Protein AF-A0CPC7-F1 (afdb_monomer_lite)

Secondary structure (DSSP, 8-state):
-----------------------------------SHHHHHHHHHHHHHHHHHHHHHHHHHHHHHHHHHHHHHHHHHHHHHHHHHHHHHHHHHHHHHHHT-S------PPPTTTS---EE--STTT--EESSHHHHHHHHHHH-HHHHS-TTGGGTTSSTTS----------------

InterPro domains:
  IPR013087 Zinc finger C2H2-type [PS00028] (121-144)
  IPR013087 Zinc finger C2H2-type [PS50157] (119-144)
  IPR013087 Zinc finger C2H2-type [SM00355] (119-144)

Foldseek 3Di:
DDDDDDDDDDDDDDDDDDDPDDDDDDDDDDDDDDDDVVVVVVVVVVVVVVVVVVVVVVVVVVVVVVVVVVVVVVVVVVVVVVVVVVVVVVVVVVVVCVVVVPDPPPPPDDPPVPQDFPAFAPDPPPRDTDSDPVVSVVCCVVPVVVQVVPPVNVPVVVPPPPPDDDDDDDDDDDDDDD

Radius of gyration: 48.57 Å; chains: 1; bounding box: 106×58×137 Å

Sequence (178 aa):
MSNAKSDGENQKFIMGDEPLRFQNYVAGQDEQQVPQQDQNLEYYNEYLRSIHSQCRLNKLSTLQNLYQLKELLNEKNELVTKLNKLERRNQELNSNVEETGEERKKRLRRPAQEIERHFTCPVDNCQKKYGAEGSLNQHIKLKHPELVKDRAFYKSNEQSQQQGEPESLSDLKQEQIQ

pLDDT: mean 73.08, std 23.13, range [32.91, 98.56]

Organism: Paramecium tetraurelia (NCBI:txid5888)

Structure (mmCIF, N/CA/C/O backbone):
data_AF-A0CPC7-F1
#
_entry.id   AF-A0CPC7-F1
#
loop_
_atom_site.group_PDB
_atom_site.id
_atom_site.type_symbol
_atom_site.label_atom_id
_atom_site.label_alt_id
_atom_site.label_comp_id
_atom_site.label_asym_id
_atom_site.label_entity_id
_atom_site.label_seq_id
_atom_site.pdbx_PDB_ins_code
_atom_site.Cartn_x
_atom_site.Cartn_y
_atom_site.Cartn_z
_atom_site.occupancy
_atom_site.B_iso_or_equiv
_atom_site.auth_seq_id
_atom_site.auth_comp_id
_atom_site.auth_asym_id
_atom_site.auth_atom_id
_atom_site.pdbx_PDB_model_num
ATOM 1 N N . MET A 1 1 ? 57.559 7.610 2.802 1.00 44.00 1 MET A N 1
ATOM 2 C CA . MET A 1 1 ? 57.421 6.274 2.190 1.00 44.00 1 MET A CA 1
ATOM 3 C C . MET A 1 1 ? 56.741 6.467 0.853 1.00 44.00 1 MET A C 1
ATOM 5 O O . MET A 1 1 ? 55.607 6.915 0.792 1.00 44.00 1 MET A O 1
ATOM 9 N N . SER A 1 2 ? 57.544 6.296 -0.182 1.00 46.31 2 SER A N 1
ATOM 10 C CA . SER A 1 2 ? 57.265 6.410 -1.608 1.00 46.31 2 SER A CA 1
ATO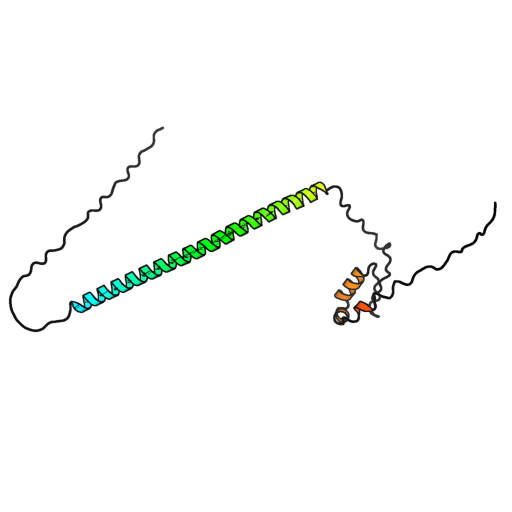M 11 C C . SER A 1 2 ? 56.470 5.201 -2.098 1.00 46.31 2 SER A C 1
ATOM 13 O O . SER A 1 2 ? 56.742 4.099 -1.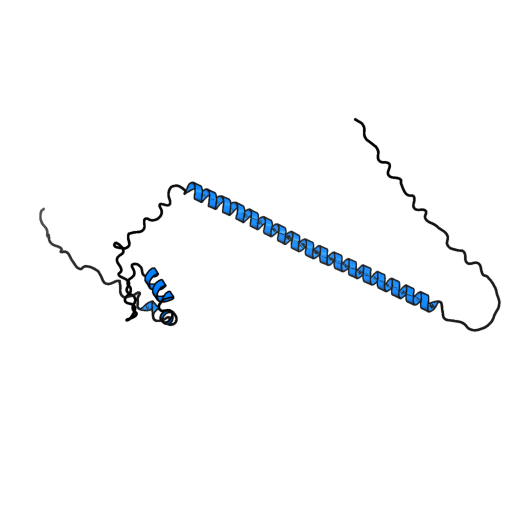643 1.00 46.31 2 SER A O 1
ATOM 15 N N . ASN A 1 3 ? 55.529 5.415 -3.019 1.00 40.91 3 ASN A N 1
ATOM 16 C CA . ASN A 1 3 ? 55.052 4.457 -4.028 1.00 40.91 3 ASN A CA 1
ATOM 17 C C . ASN A 1 3 ? 54.004 5.171 -4.891 1.00 40.91 3 ASN A C 1
ATOM 19 O O . ASN A 1 3 ? 53.229 5.963 -4.370 1.00 40.91 3 ASN A O 1
ATOM 23 N N . ALA A 1 4 ? 53.825 4.913 -6.174 1.00 45.41 4 ALA A N 1
ATOM 24 C CA . ALA A 1 4 ? 54.663 4.447 -7.271 1.00 45.41 4 ALA A CA 1
ATOM 25 C C . ALA A 1 4 ? 53.770 4.733 -8.491 1.00 45.41 4 ALA A C 1
ATOM 27 O O . ALA A 1 4 ? 52.569 4.466 -8.454 1.00 45.41 4 ALA A O 1
ATOM 28 N N . LYS A 1 5 ? 54.330 5.364 -9.521 1.00 47.09 5 LYS A N 1
ATOM 29 C CA . LYS A 1 5 ? 53.646 5.659 -10.783 1.00 47.09 5 LYS A CA 1
ATOM 30 C C . LYS A 1 5 ? 53.333 4.333 -11.483 1.00 47.09 5 LYS A C 1
ATOM 32 O O . LYS A 1 5 ? 54.220 3.490 -11.568 1.00 47.09 5 LYS A O 1
ATOM 37 N N . SER A 1 6 ? 52.111 4.153 -11.977 1.00 50.53 6 SER A N 1
ATOM 38 C CA . SER A 1 6 ? 51.794 3.088 -12.930 1.00 50.53 6 SER A CA 1
ATOM 39 C C . SER A 1 6 ? 51.641 3.704 -14.313 1.00 50.53 6 SER A C 1
ATOM 41 O O . SER A 1 6 ? 50.650 4.378 -14.601 1.00 50.53 6 SER A O 1
ATOM 43 N N . ASP A 1 7 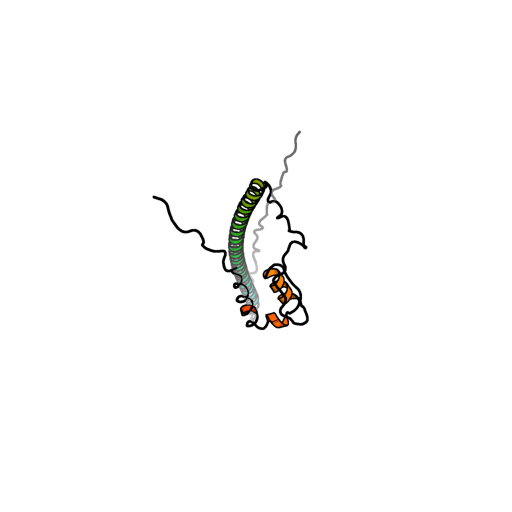? 52.665 3.479 -15.126 1.00 46.06 7 ASP A N 1
ATOM 44 C CA . ASP A 1 7 ? 52.692 3.722 -16.558 1.00 46.06 7 ASP A CA 1
ATOM 45 C C . ASP A 1 7 ? 51.707 2.762 -17.244 1.00 46.06 7 ASP A C 1
ATOM 47 O O . ASP A 1 7 ? 51.853 1.542 -17.178 1.00 46.06 7 ASP A O 1
ATOM 51 N N . GLY A 1 8 ? 50.661 3.320 -17.851 1.00 43.12 8 GLY A N 1
ATOM 52 C CA . GLY A 1 8 ? 49.731 2.603 -18.718 1.00 43.12 8 GLY A CA 1
ATOM 53 C C . GLY A 1 8 ? 50.064 2.923 -20.167 1.00 43.12 8 GLY A C 1
ATOM 54 O O . GLY A 1 8 ? 49.756 4.011 -20.651 1.00 43.12 8 GLY A O 1
ATOM 55 N N . GLU A 1 9 ? 50.744 1.990 -20.823 1.00 46.41 9 GLU A N 1
ATOM 56 C CA . GLU A 1 9 ? 51.187 2.072 -22.210 1.00 46.41 9 GLU A CA 1
ATOM 57 C C . GLU A 1 9 ? 50.016 2.314 -23.174 1.00 46.41 9 GLU A C 1
ATOM 59 O O . GLU A 1 9 ? 49.004 1.614 -23.186 1.00 46.41 9 GLU A O 1
ATOM 64 N N . ASN A 1 10 ? 50.176 3.344 -24.000 1.00 40.91 10 ASN A N 1
ATOM 65 C CA . ASN A 1 10 ? 49.211 3.779 -24.995 1.00 40.91 10 ASN A CA 1
ATOM 66 C C . ASN A 1 10 ? 49.388 2.926 -26.262 1.00 40.91 10 ASN A C 1
ATOM 68 O O . ASN A 1 10 ? 50.298 3.158 -27.064 1.00 40.91 10 ASN A O 1
ATOM 72 N N . GLN A 1 11 ? 48.557 1.896 -26.414 1.00 46.53 11 GLN A N 1
ATOM 73 C CA . GLN A 1 11 ? 48.599 0.987 -27.555 1.00 46.53 11 GLN A CA 1
ATOM 74 C C . GLN A 1 11 ? 48.048 1.700 -28.803 1.00 46.53 11 GLN A C 1
ATOM 76 O O . GLN A 1 11 ? 46.841 1.845 -28.990 1.00 46.53 11 GLN A O 1
ATOM 81 N N . LYS A 1 12 ? 48.957 2.187 -29.658 1.00 44.25 12 LYS A N 1
ATOM 82 C CA . LYS A 1 12 ? 48.642 2.755 -30.976 1.00 44.25 12 LYS A CA 1
ATOM 83 C C . LYS A 1 12 ? 47.961 1.696 -31.850 1.00 44.25 12 LYS A C 1
ATOM 85 O O . LYS A 1 12 ? 48.611 0.757 -32.302 1.00 44.25 12 LYS A O 1
ATOM 90 N N . PHE A 1 13 ? 46.675 1.884 -32.136 1.00 38.62 13 PHE A N 1
ATOM 91 C CA . PHE A 1 13 ? 45.997 1.208 -33.240 1.00 38.62 13 PHE A CA 1
ATOM 92 C C . PHE A 1 13 ? 46.609 1.688 -34.564 1.00 38.62 13 PHE A C 1
ATOM 94 O O . PHE A 1 13 ? 46.488 2.858 -34.927 1.00 38.62 13 PHE A O 1
ATOM 101 N N . ILE A 1 14 ? 47.298 0.791 -35.268 1.00 46.47 14 ILE A N 1
ATOM 102 C CA . ILE A 1 14 ? 47.748 1.009 -36.644 1.00 46.47 14 ILE A CA 1
ATOM 103 C C . ILE A 1 14 ? 46.523 0.809 -37.542 1.00 46.47 14 ILE A C 1
ATOM 105 O O . ILE A 1 14 ? 46.046 -0.314 -37.697 1.00 46.47 14 ILE A O 1
ATOM 109 N N . MET A 1 15 ? 45.990 1.899 -38.099 1.00 44.03 15 MET A N 1
ATOM 110 C CA . MET A 1 15 ? 45.035 1.822 -39.205 1.00 44.03 15 MET A CA 1
ATOM 111 C C . MET A 1 15 ? 45.804 1.399 -40.458 1.00 44.03 15 MET A C 1
ATOM 113 O O . MET A 1 15 ? 46.634 2.149 -40.965 1.00 44.03 15 MET A O 1
ATOM 117 N N . GLY A 1 16 ? 45.578 0.164 -40.904 1.00 41.03 16 GLY A N 1
ATOM 118 C CA . GLY A 1 16 ? 46.050 -0.316 -42.196 1.00 41.03 16 GLY A CA 1
ATOM 119 C C . GLY A 1 16 ? 45.161 0.237 -43.304 1.00 41.03 16 GLY A C 1
ATOM 120 O O . GLY A 1 16 ? 44.118 -0.340 -43.597 1.00 41.03 16 GLY A O 1
ATOM 121 N N . ASP A 1 17 ? 45.582 1.349 -43.898 1.00 51.69 17 ASP A N 1
ATOM 122 C CA . ASP A 1 17 ? 45.107 1.804 -45.201 1.00 51.69 17 ASP A CA 1
ATOM 123 C C . ASP A 1 17 ? 45.860 1.031 -46.292 1.00 51.69 17 ASP A C 1
ATOM 125 O O . ASP A 1 17 ? 46.992 1.372 -46.624 1.00 51.69 17 ASP A O 1
ATOM 129 N N . GLU A 1 18 ? 45.245 0.001 -46.876 1.00 44.62 18 GLU A N 1
ATOM 130 C CA . GLU A 1 18 ? 45.646 -0.473 -48.207 1.00 44.62 18 GLU A CA 1
ATOM 131 C C . GLU A 1 18 ? 44.451 -1.093 -48.955 1.00 44.62 18 GLU A C 1
ATOM 133 O O . GLU A 1 18 ? 44.105 -2.258 -48.744 1.00 44.62 18 GLU A O 1
ATOM 138 N N . PRO A 1 19 ? 43.784 -0.349 -49.857 1.00 45.34 19 PRO A N 1
ATOM 139 C CA . PRO A 1 19 ? 42.928 -0.968 -50.850 1.00 45.34 19 PRO A CA 1
ATOM 140 C C . PRO A 1 19 ? 43.818 -1.559 -51.950 1.00 45.34 19 PRO A C 1
ATOM 142 O O . PRO A 1 19 ? 44.443 -0.835 -52.727 1.00 45.34 19 PRO A O 1
ATOM 145 N N . LEU A 1 20 ? 43.866 -2.893 -52.008 1.00 44.56 20 LEU A N 1
ATOM 146 C CA . LEU A 1 20 ? 44.504 -3.663 -53.075 1.00 44.56 20 LEU A CA 1
ATOM 147 C C . LEU A 1 20 ? 44.032 -3.163 -54.448 1.00 44.56 20 LEU A C 1
ATOM 149 O O . LEU A 1 20 ? 42.891 -3.364 -54.866 1.00 44.56 20 LEU A O 1
ATOM 153 N N . ARG A 1 21 ? 44.948 -2.509 -55.162 1.00 43.06 21 ARG A N 1
ATOM 154 C CA . ARG A 1 21 ? 44.782 -2.071 -56.545 1.00 43.06 21 ARG A CA 1
ATOM 155 C C . ARG A 1 21 ? 44.751 -3.306 -57.446 1.00 43.06 21 ARG A C 1
ATOM 157 O O . ARG A 1 21 ? 45.791 -3.873 -57.764 1.00 43.06 21 ARG A O 1
ATOM 164 N N . PHE A 1 22 ? 43.554 -3.713 -57.859 1.00 39.97 22 PHE A N 1
ATOM 165 C CA . PHE A 1 22 ? 43.346 -4.801 -58.811 1.00 39.97 22 PHE A CA 1
ATOM 166 C C . PHE A 1 22 ? 43.875 -4.375 -60.193 1.00 39.97 22 PHE A C 1
ATOM 168 O O . PHE A 1 22 ? 43.213 -3.657 -60.941 1.00 39.97 22 PHE A O 1
ATOM 175 N N . GLN A 1 23 ? 45.108 -4.762 -60.520 1.00 44.50 23 GLN A N 1
ATOM 176 C CA . GLN A 1 23 ? 45.584 -4.771 -61.899 1.00 44.50 23 GLN A CA 1
ATOM 177 C C . GLN A 1 23 ? 45.089 -6.057 -62.546 1.00 44.50 23 GLN A C 1
ATOM 179 O O . GLN A 1 23 ? 45.503 -7.124 -62.118 1.00 44.50 23 GLN A O 1
ATOM 184 N N . ASN A 1 24 ? 44.228 -5.947 -63.559 1.00 40.78 24 ASN A N 1
ATOM 185 C CA . ASN A 1 24 ? 44.199 -6.857 -64.705 1.00 40.78 24 ASN A CA 1
ATOM 186 C C . ASN A 1 24 ? 43.403 -6.198 -65.838 1.00 40.78 24 ASN A C 1
ATOM 188 O O . ASN A 1 24 ? 42.178 -6.124 -65.803 1.00 40.78 24 ASN A O 1
ATOM 192 N N . TYR A 1 25 ? 44.134 -5.690 -66.830 1.00 42.97 25 TYR A N 1
ATOM 193 C CA . TYR A 1 25 ? 43.616 -5.278 -68.129 1.00 42.97 25 TYR A CA 1
ATOM 194 C C . TYR A 1 25 ? 44.095 -6.334 -69.126 1.00 42.97 25 TYR A C 1
ATOM 196 O O . TYR A 1 25 ? 45.281 -6.377 -69.446 1.00 42.97 25 TYR A O 1
ATOM 204 N N . VAL A 1 26 ? 43.198 -7.206 -69.581 1.00 44.56 26 VAL A N 1
ATOM 205 C CA . VAL A 1 26 ? 43.443 -8.070 -70.740 1.00 44.56 26 VAL A CA 1
ATOM 206 C C . VAL A 1 26 ? 42.212 -7.983 -71.629 1.00 44.56 26 VAL A C 1
ATOM 208 O O . VAL A 1 26 ? 41.110 -8.349 -71.230 1.00 44.56 26 VAL A O 1
ATOM 211 N N . ALA A 1 27 ? 42.416 -7.413 -72.812 1.00 43.41 27 ALA A N 1
ATOM 212 C CA . ALA A 1 27 ? 41.444 -7.343 -73.888 1.00 43.41 27 ALA A CA 1
ATOM 213 C C . ALA A 1 27 ? 41.389 -8.691 -74.623 1.00 43.41 27 ALA A C 1
ATOM 215 O O . ALA A 1 27 ? 42.434 -9.261 -74.929 1.00 43.41 27 ALA A O 1
ATOM 216 N N . GLY A 1 28 ? 40.189 -9.169 -74.942 1.00 41.31 28 GLY A N 1
ATOM 217 C CA . GLY A 1 28 ? 39.994 -10.344 -75.791 1.00 41.31 28 GLY A CA 1
ATOM 218 C C . GLY A 1 28 ? 38.587 -10.909 -75.648 1.00 41.31 28 GLY A C 1
ATOM 219 O O . GLY A 1 28 ? 38.168 -11.251 -74.551 1.00 41.31 28 GLY A O 1
ATOM 220 N N . GLN A 1 29 ? 37.857 -10.917 -76.756 1.00 45.91 29 GLN A N 1
ATOM 221 C CA . GLN A 1 29 ? 36.457 -11.303 -76.908 1.00 45.91 29 GLN A CA 1
ATOM 222 C C . GLN A 1 29 ? 36.298 -12.828 -76.798 1.00 45.91 29 GLN A C 1
ATOM 224 O O . GLN A 1 29 ? 37.101 -13.543 -77.383 1.00 45.91 2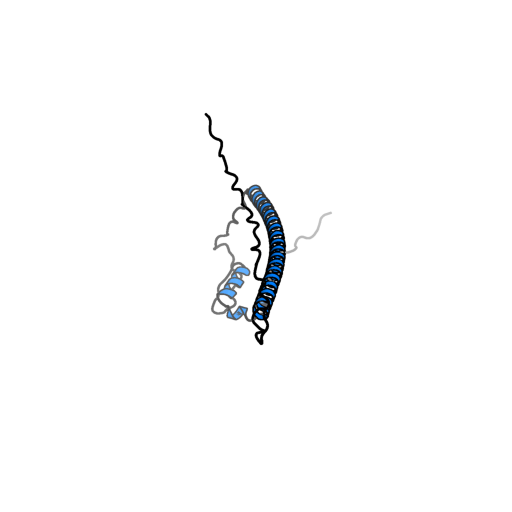9 GLN A O 1
ATOM 229 N N . ASP A 1 30 ? 35.311 -13.308 -76.037 1.00 42.41 30 ASP A N 1
ATOM 230 C CA . ASP A 1 30 ? 34.243 -14.196 -76.529 1.00 42.41 30 ASP A CA 1
ATOM 231 C C . ASP A 1 30 ? 33.346 -14.714 -75.386 1.00 42.41 30 ASP A C 1
ATOM 233 O O . ASP A 1 30 ? 33.796 -15.138 -74.327 1.00 42.41 30 ASP A O 1
ATOM 237 N N . GLU A 1 31 ? 32.048 -14.581 -75.654 1.00 46.16 31 GLU A N 1
ATOM 238 C CA . GLU A 1 31 ? 30.863 -15.291 -75.163 1.00 46.16 31 GLU A CA 1
ATOM 239 C C . GLU A 1 31 ? 30.718 -15.779 -73.702 1.00 46.16 31 GLU A C 1
ATOM 241 O O . GLU A 1 31 ? 31.355 -16.708 -73.223 1.00 46.16 31 GLU A O 1
ATOM 246 N N . GLN A 1 32 ? 29.641 -15.250 -73.100 1.00 51.28 32 GLN A N 1
ATOM 247 C CA . GLN A 1 32 ? 28.716 -15.935 -72.188 1.00 51.28 32 GLN A CA 1
ATOM 248 C C . GLN A 1 32 ? 29.264 -16.369 -70.820 1.00 51.28 32 GLN A C 1
ATOM 250 O O . GLN A 1 32 ? 29.546 -17.540 -70.587 1.00 51.28 32 GLN A O 1
ATOM 255 N N . GLN A 1 33 ? 29.233 -15.439 -69.856 1.00 40.12 33 GLN A N 1
ATOM 256 C CA . GLN A 1 33 ? 28.928 -15.750 -68.451 1.00 40.12 33 GLN A CA 1
ATOM 257 C C . GLN A 1 33 ? 28.543 -14.479 -67.668 1.00 40.12 33 GLN A C 1
ATOM 259 O O . GLN A 1 33 ? 29.373 -13.777 -67.103 1.00 40.12 33 GLN A O 1
ATOM 264 N N . VAL A 1 34 ? 27.243 -14.190 -67.619 1.00 56.34 34 VAL A N 1
ATOM 265 C CA . VAL A 1 34 ? 26.604 -13.453 -66.514 1.00 56.34 34 VAL A CA 1
ATOM 266 C C . VAL A 1 34 ? 25.734 -14.520 -65.848 1.00 56.34 34 VAL A C 1
ATOM 268 O O . VAL A 1 34 ? 24.860 -15.013 -66.567 1.00 56.34 34 VAL A O 1
ATOM 271 N N . PRO A 1 35 ? 25.984 -15.009 -64.603 1.00 48.38 35 PRO A N 1
ATOM 272 C CA . PRO A 1 35 ? 25.744 -14.240 -63.365 1.00 48.38 35 PRO A CA 1
ATOM 273 C C . PRO A 1 35 ? 26.474 -14.771 -62.086 1.00 48.38 35 PRO A C 1
ATOM 275 O O . PRO A 1 35 ? 26.148 -15.837 -61.566 1.00 48.38 35 PRO A O 1
ATOM 278 N N . GLN A 1 36 ? 27.404 -14.022 -61.482 1.00 50.75 36 GLN A N 1
ATOM 279 C CA . GLN A 1 36 ? 27.913 -14.377 -60.130 1.00 50.75 36 GLN A CA 1
ATOM 280 C C . GLN A 1 36 ? 28.103 -13.183 -59.185 1.00 50.75 36 GLN A C 1
ATOM 282 O O . GLN A 1 36 ? 28.185 -13.358 -57.972 1.00 50.75 36 GLN A O 1
ATOM 287 N N . GLN A 1 37 ? 28.113 -11.956 -59.713 1.00 50.66 37 GLN A N 1
ATOM 288 C CA . GLN A 1 37 ? 28.237 -10.738 -58.906 1.00 50.66 37 GLN A CA 1
ATOM 289 C C . GLN A 1 37 ? 26.906 -10.305 -58.262 1.00 50.66 37 GLN A C 1
ATOM 291 O O . GLN A 1 37 ? 26.924 -9.786 -57.147 1.00 50.66 37 GLN A O 1
ATOM 296 N N . ASP A 1 38 ? 25.760 -10.591 -58.892 1.00 53.28 38 ASP A N 1
ATOM 297 C CA . ASP A 1 38 ? 24.438 -10.184 -58.383 1.00 53.28 38 ASP A CA 1
ATOM 298 C C . ASP A 1 38 ? 24.036 -10.896 -57.080 1.00 53.28 38 ASP A C 1
ATOM 300 O O . ASP A 1 38 ? 23.508 -10.257 -56.172 1.00 53.28 38 ASP A O 1
ATOM 304 N N . GLN A 1 39 ? 24.369 -12.184 -56.922 1.00 59.59 39 GLN A N 1
ATOM 305 C CA . GLN A 1 39 ? 24.078 -12.936 -55.688 1.00 59.59 39 GLN A CA 1
ATOM 306 C C . GLN A 1 39 ? 24.822 -12.371 -54.468 1.00 59.59 39 GLN A C 1
ATOM 308 O O . GLN A 1 39 ? 24.308 -12.383 -53.351 1.00 59.59 39 GLN A O 1
ATOM 313 N N . ASN A 1 40 ? 26.029 -11.843 -54.681 1.00 71.62 40 ASN A N 1
ATOM 314 C CA . ASN A 1 40 ? 26.857 -11.290 -53.612 1.00 71.62 40 ASN A CA 1
ATOM 315 C C . ASN A 1 40 ? 26.346 -9.907 -53.161 1.00 71.62 40 ASN A C 1
ATOM 317 O O . ASN A 1 40 ? 26.407 -9.561 -51.980 1.00 71.62 40 ASN A O 1
ATOM 321 N N . LEU A 1 41 ? 25.785 -9.132 -54.097 1.00 82.44 41 LEU A N 1
ATOM 322 C CA . LEU A 1 41 ? 25.148 -7.847 -53.814 1.00 82.44 41 LEU A CA 1
ATOM 323 C C . LEU A 1 41 ? 23.797 -8.025 -53.107 1.00 82.44 41 LEU A C 1
ATOM 325 O O . LEU A 1 41 ? 23.494 -7.288 -52.169 1.00 82.44 41 LEU A O 1
ATOM 329 N N . GLU A 1 42 ? 22.996 -9.008 -53.520 1.00 87.00 42 GLU A N 1
ATOM 330 C CA . GLU A 1 42 ? 21.717 -9.325 -52.879 1.00 87.00 42 GLU A CA 1
ATOM 331 C C . GLU A 1 42 ? 21.912 -9.797 -51.431 1.00 87.00 42 GLU A C 1
ATOM 333 O O . GLU A 1 42 ? 21.274 -9.254 -50.526 1.00 87.00 42 GLU A O 1
ATOM 338 N N . TYR A 1 43 ? 22.889 -10.680 -51.191 1.00 88.31 43 TYR A N 1
ATOM 339 C CA . TYR A 1 43 ? 23.290 -11.094 -49.843 1.00 88.31 43 TYR A CA 1
ATOM 340 C C . TYR A 1 43 ? 23.717 -9.905 -48.970 1.00 88.31 43 TYR A C 1
ATOM 342 O O . TYR A 1 43 ? 23.264 -9.765 -47.833 1.00 88.31 43 TYR A O 1
ATOM 350 N N . TYR A 1 44 ? 24.557 -9.007 -49.495 1.00 89.56 44 TYR A N 1
ATOM 351 C CA . TYR A 1 44 ? 25.004 -7.832 -48.744 1.00 89.56 44 TYR A CA 1
ATOM 352 C C . TYR A 1 44 ? 23.846 -6.874 -48.426 1.00 89.56 44 TYR A C 1
ATOM 354 O O . TYR A 1 44 ? 23.745 -6.358 -47.311 1.00 89.56 44 TYR A O 1
ATOM 362 N N . ASN A 1 45 ? 22.923 -6.678 -49.370 1.00 90.00 45 ASN A N 1
ATOM 363 C CA . ASN A 1 45 ? 21.724 -5.872 -49.158 1.00 90.00 45 ASN A CA 1
ATOM 364 C C . ASN A 1 45 ? 20.802 -6.479 -48.092 1.00 90.00 45 ASN A C 1
ATOM 366 O O . ASN A 1 45 ? 20.274 -5.750 -47.248 1.00 90.00 45 ASN A O 1
ATOM 370 N N . GLU A 1 46 ? 20.608 -7.798 -48.101 1.00 92.00 46 GLU A N 1
ATOM 371 C CA . GLU A 1 46 ? 19.821 -8.498 -47.085 1.00 92.00 46 GLU A CA 1
ATOM 372 C C . GLU A 1 46 ? 20.488 -8.422 -45.704 1.00 92.00 46 GLU A C 1
ATOM 374 O O . GLU A 1 46 ? 19.832 -8.093 -44.710 1.00 92.00 46 GLU A O 1
ATOM 379 N N . TYR A 1 47 ? 21.807 -8.606 -45.644 1.00 92.50 47 TYR A N 1
ATOM 380 C CA . TYR A 1 47 ? 22.600 -8.449 -44.427 1.00 92.50 47 TYR A CA 1
ATOM 381 C C . TYR A 1 47 ? 22.468 -7.039 -43.827 1.00 92.50 47 TYR A C 1
ATOM 383 O O . TYR A 1 47 ? 22.188 -6.889 -42.634 1.00 92.50 47 TYR A O 1
ATOM 391 N N . LEU A 1 48 ? 22.576 -5.991 -44.650 1.00 94.00 48 LEU A N 1
ATOM 392 C CA . LEU A 1 48 ? 22.384 -4.606 -44.210 1.00 94.00 48 LEU A CA 1
ATOM 393 C C . LEU A 1 48 ? 20.958 -4.337 -43.716 1.00 94.00 48 LEU A C 1
ATOM 395 O O . LEU A 1 48 ? 20.775 -3.669 -42.694 1.00 94.00 48 LEU A O 1
ATOM 399 N N . ARG A 1 49 ? 19.940 -4.874 -44.403 1.00 95.75 49 ARG A N 1
ATOM 400 C CA . ARG A 1 49 ? 18.539 -4.782 -43.955 1.00 95.75 49 ARG A CA 1
ATOM 401 C C . ARG A 1 49 ? 18.350 -5.447 -42.598 1.00 95.75 49 ARG A C 1
ATOM 403 O O . ARG A 1 49 ? 17.675 -4.876 -41.739 1.00 95.75 49 ARG A O 1
ATOM 410 N N . SER A 1 50 ? 18.966 -6.609 -42.397 1.00 94.88 50 SER A N 1
ATOM 411 C CA . SER A 1 50 ? 18.929 -7.342 -41.132 1.00 94.88 50 SER A CA 1
ATOM 412 C C . SER A 1 50 ? 19.564 -6.535 -39.997 1.00 94.88 50 SER A C 1
ATOM 414 O O . SER A 1 50 ? 18.911 -6.301 -38.979 1.00 94.88 50 SER A O 1
ATOM 416 N N . ILE A 1 51 ? 20.771 -5.991 -40.196 1.00 96.25 51 ILE A N 1
ATOM 417 C CA . ILE A 1 51 ? 21.432 -5.130 -39.200 1.00 96.25 51 ILE A CA 1
ATOM 418 C C . ILE A 1 51 ? 20.570 -3.915 -38.870 1.00 96.25 51 ILE A C 1
ATOM 420 O O . ILE A 1 51 ? 20.346 -3.613 -37.699 1.00 96.25 51 ILE A O 1
ATOM 424 N N . HIS A 1 52 ? 20.058 -3.220 -39.885 1.00 95.94 52 HIS A N 1
ATOM 425 C CA . HIS A 1 52 ? 19.242 -2.031 -39.672 1.00 95.94 52 HIS A CA 1
ATOM 426 C C . HIS A 1 52 ? 17.955 -2.356 -38.896 1.00 95.94 52 HIS A C 1
ATOM 428 O O . HIS A 1 52 ? 17.579 -1.630 -37.970 1.00 95.94 52 HIS A O 1
ATOM 434 N N . SER A 1 53 ? 17.311 -3.480 -39.227 1.00 96.69 53 SER A N 1
ATOM 435 C CA . SER A 1 53 ? 16.167 -4.010 -38.484 1.00 96.69 53 SER A CA 1
ATOM 436 C C . SER A 1 53 ? 16.534 -4.289 -37.024 1.00 96.69 53 SER A C 1
ATOM 438 O O . SER A 1 53 ? 15.858 -3.806 -36.114 1.00 96.69 53 SER A O 1
ATOM 440 N N . GLN A 1 54 ? 17.659 -4.964 -36.776 1.00 96.62 54 GLN A N 1
ATOM 441 C CA . GLN A 1 54 ? 18.121 -5.282 -35.427 1.00 96.62 54 GLN A CA 1
ATOM 442 C C . GLN A 1 54 ? 18.453 -4.024 -34.614 1.00 96.62 54 GLN A C 1
ATOM 444 O O . GLN A 1 54 ? 18.051 -3.913 -33.456 1.00 96.62 54 GLN A O 1
ATOM 449 N N . CYS A 1 55 ? 19.122 -3.036 -35.213 1.00 96.69 55 CYS A N 1
ATOM 450 C CA . CYS A 1 55 ? 19.391 -1.747 -34.577 1.00 96.69 55 CYS A CA 1
ATOM 451 C C . CYS A 1 55 ? 18.092 -1.028 -34.192 1.00 96.69 55 CYS A C 1
ATOM 453 O O . CYS A 1 55 ? 17.988 -0.489 -33.088 1.00 96.69 55 CYS A O 1
ATOM 455 N N . ARG A 1 56 ? 17.081 -1.048 -35.071 1.00 97.75 56 ARG A N 1
ATOM 456 C CA . ARG A 1 56 ? 15.760 -0.473 -34.789 1.00 97.75 56 ARG A CA 1
ATOM 457 C C . ARG A 1 56 ? 15.076 -1.187 -33.624 1.00 97.75 56 ARG A C 1
ATOM 459 O O . ARG A 1 56 ? 14.579 -0.512 -32.725 1.00 97.75 56 ARG A O 1
ATOM 466 N N . LEU A 1 57 ? 15.071 -2.520 -33.619 1.00 97.25 57 LEU A N 1
ATOM 467 C CA . LEU A 1 57 ? 14.469 -3.322 -32.550 1.00 97.25 57 LEU A CA 1
ATOM 468 C C . LEU A 1 57 ? 15.164 -3.088 -31.207 1.00 97.25 57 LEU A C 1
ATOM 470 O O . LEU A 1 57 ? 14.496 -2.812 -30.213 1.00 97.25 57 LEU A O 1
ATOM 474 N N . ASN A 1 58 ? 16.498 -3.104 -31.184 1.00 96.94 58 ASN A N 1
ATOM 475 C CA . ASN A 1 58 ? 17.275 -2.845 -29.973 1.00 96.94 58 ASN A CA 1
ATOM 476 C C . ASN A 1 58 ? 16.999 -1.440 -29.428 1.00 96.94 58 ASN A C 1
ATOM 478 O O . ASN A 1 58 ? 16.784 -1.274 -28.232 1.00 96.94 58 ASN A O 1
ATOM 482 N N . LYS A 1 59 ? 16.936 -0.429 -30.303 1.00 98.06 59 LYS A N 1
ATOM 483 C CA . LYS A 1 59 ? 16.603 0.943 -29.903 1.00 98.06 59 LYS A CA 1
ATOM 484 C C . LYS A 1 59 ? 15.217 1.026 -29.260 1.00 98.06 59 LYS A C 1
ATOM 486 O O . LYS A 1 59 ? 15.073 1.679 -28.230 1.00 98.06 59 LYS A O 1
ATOM 491 N N . LEU A 1 60 ? 14.215 0.369 -29.844 1.00 97.81 60 LEU A N 1
ATOM 492 C CA . LEU A 1 60 ? 12.858 0.333 -29.289 1.00 97.81 60 LEU A CA 1
ATOM 493 C C . LEU A 1 60 ? 12.814 -0.388 -27.938 1.00 97.81 60 LEU A C 1
ATOM 495 O O . LEU A 1 60 ? 12.235 0.141 -26.994 1.00 97.81 60 LEU A O 1
ATOM 499 N N . SER A 1 61 ? 13.483 -1.537 -27.827 1.00 98.00 61 SER A N 1
ATOM 500 C CA . SER A 1 61 ? 13.589 -2.295 -26.577 1.00 98.00 61 SER A CA 1
ATOM 501 C C . SER A 1 61 ? 14.229 -1.461 -25.463 1.00 98.00 61 SER A C 1
ATOM 503 O O . SER A 1 61 ? 13.677 -1.347 -24.370 1.00 98.00 61 SER A O 1
ATOM 505 N N . THR A 1 62 ? 15.332 -0.765 -25.754 1.00 97.81 62 THR A N 1
ATOM 506 C CA . THR A 1 62 ? 15.974 0.136 -24.788 1.00 97.81 62 THR A CA 1
ATOM 507 C C . THR A 1 62 ? 15.037 1.255 -24.336 1.00 97.81 62 THR A C 1
ATOM 509 O O . THR A 1 62 ? 14.968 1.540 -23.143 1.00 97.81 62 THR A O 1
ATOM 512 N N . LEU A 1 63 ? 14.285 1.877 -25.250 1.00 98.12 63 LEU A N 1
ATOM 513 C CA . LEU A 1 63 ? 13.316 2.921 -24.891 1.00 98.12 63 LEU A CA 1
ATOM 514 C C . LEU A 1 63 ? 12.190 2.382 -24.001 1.00 98.12 63 LEU A C 1
ATOM 516 O O . LEU A 1 63 ? 11.811 3.037 -23.031 1.00 98.12 63 LEU A O 1
ATOM 520 N N . GLN A 1 64 ? 11.688 1.185 -24.299 1.00 98.00 64 GLN A N 1
ATOM 521 C CA . GLN A 1 64 ? 10.667 0.529 -23.488 1.00 98.00 64 GLN A CA 1
ATOM 522 C C . GLN A 1 64 ? 11.185 0.214 -22.079 1.00 98.00 64 GLN A C 1
ATOM 524 O O . GLN A 1 64 ? 10.514 0.525 -21.096 1.00 98.00 64 GLN A O 1
ATOM 529 N N . ASN A 1 65 ? 12.406 -0.314 -21.967 1.00 97.62 65 ASN A N 1
ATOM 530 C CA . ASN A 1 65 ? 13.041 -0.580 -20.676 1.00 97.62 65 ASN A CA 1
ATOM 531 C C . ASN A 1 65 ? 13.254 0.710 -19.870 1.00 97.62 65 ASN A C 1
ATOM 533 O O . ASN A 1 65 ? 13.010 0.734 -18.667 1.00 97.62 65 ASN A O 1
ATOM 537 N N . LEU A 1 66 ? 13.666 1.805 -20.520 1.00 98.19 66 LEU A N 1
ATOM 538 C CA . LEU A 1 66 ? 13.815 3.109 -19.865 1.00 98.19 66 LEU A CA 1
ATOM 539 C C . LEU A 1 66 ? 12.487 3.630 -19.308 1.00 98.19 66 LEU A C 1
ATOM 541 O O . LEU A 1 66 ? 12.457 4.187 -18.210 1.00 98.19 66 LEU A O 1
ATOM 545 N N . TYR A 1 67 ? 11.393 3.437 -20.043 1.00 98.44 67 TYR A N 1
ATOM 546 C CA . TYR A 1 67 ? 10.063 3.808 -19.576 1.00 98.44 67 TYR A CA 1
ATOM 547 C C . TYR A 1 67 ? 9.655 2.990 -18.342 1.00 98.44 67 TYR A C 1
ATOM 549 O O . TYR A 1 67 ? 9.298 3.571 -17.319 1.00 98.44 67 TYR A O 1
ATOM 557 N N . GLN A 1 68 ? 9.825 1.666 -18.390 1.00 98.38 68 GLN A N 1
ATOM 558 C CA . GLN A 1 68 ? 9.538 0.780 -17.255 1.00 98.38 68 GLN A CA 1
ATOM 559 C C . GLN A 1 68 ? 10.378 1.129 -16.017 1.00 98.38 68 GLN A C 1
ATOM 561 O O . GLN A 1 68 ? 9.857 1.197 -14.906 1.00 98.38 68 GLN A O 1
ATOM 566 N N . LEU A 1 69 ? 11.672 1.417 -16.193 1.00 98.31 69 LEU A N 1
ATOM 567 C CA . LEU A 1 69 ? 12.543 1.853 -15.098 1.00 98.31 69 LEU A CA 1
ATOM 568 C C . LEU A 1 69 ? 12.056 3.156 -14.457 1.00 98.31 69 LEU A C 1
ATOM 570 O O . LEU A 1 69 ? 12.146 3.313 -13.239 1.00 98.31 69 LEU A O 1
ATOM 574 N N . LYS A 1 70 ? 11.534 4.089 -15.259 1.00 98.50 70 LYS A N 1
ATOM 575 C CA . LYS A 1 70 ? 10.992 5.355 -14.760 1.00 98.50 70 LYS A CA 1
ATOM 576 C C . LYS A 1 70 ? 9.727 5.142 -13.926 1.00 98.50 70 LYS A C 1
ATOM 578 O O . LYS A 1 70 ? 9.598 5.775 -12.879 1.00 98.50 70 LYS A O 1
ATOM 583 N N . GLU A 1 71 ? 8.826 4.262 -14.359 1.00 98.50 71 GLU A N 1
ATOM 584 C CA . GLU A 1 71 ? 7.619 3.905 -13.597 1.00 98.50 71 GLU A CA 1
ATOM 585 C C . GLU A 1 71 ? 7.983 3.254 -12.260 1.00 98.50 71 GLU A C 1
ATOM 587 O O . GLU A 1 71 ? 7.570 3.740 -11.207 1.00 98.50 71 GLU A O 1
ATOM 592 N N . LEU A 1 72 ? 8.863 2.249 -12.282 1.00 98.50 72 LEU A N 1
ATOM 593 C CA . LEU A 1 72 ? 9.335 1.574 -11.070 1.00 98.50 72 LEU A CA 1
ATOM 594 C C . LEU A 1 72 ? 10.042 2.529 -10.100 1.00 98.50 72 LEU A C 1
ATOM 596 O O . LEU A 1 72 ? 9.894 2.416 -8.882 1.00 98.50 72 LEU A O 1
ATOM 600 N N . LEU A 1 73 ? 10.809 3.492 -10.617 1.00 98.56 73 LEU A N 1
ATOM 601 C CA . LEU A 1 73 ? 11.441 4.515 -9.789 1.00 98.56 73 LEU A CA 1
ATOM 602 C C . LEU A 1 73 ? 10.396 5.404 -9.102 1.00 98.56 73 LEU A C 1
ATOM 604 O O . LEU A 1 73 ? 10.554 5.734 -7.925 1.00 98.56 73 LEU A O 1
ATOM 608 N N . ASN A 1 74 ? 9.330 5.775 -9.815 1.00 98.38 74 ASN A N 1
ATOM 609 C CA . ASN A 1 74 ? 8.235 6.543 -9.235 1.00 98.38 74 ASN A CA 1
ATOM 610 C C . ASN A 1 74 ? 7.514 5.743 -8.139 1.00 98.38 74 ASN A C 1
ATOM 612 O O . ASN A 1 74 ? 7.372 6.235 -7.019 1.00 98.38 74 ASN A O 1
ATOM 616 N N . GLU A 1 75 ? 7.159 4.486 -8.413 1.00 98.50 75 GLU A N 1
ATOM 617 C CA . GLU A 1 75 ? 6.537 3.591 -7.429 1.00 98.50 75 GLU A CA 1
ATOM 618 C C . GLU A 1 75 ? 7.405 3.419 -6.177 1.00 98.50 75 GLU A C 1
ATOM 620 O O . GLU A 1 75 ? 6.915 3.530 -5.049 1.00 98.50 75 GLU A O 1
ATOM 625 N N . LYS A 1 76 ? 8.719 3.226 -6.349 1.00 98.25 76 LYS A N 1
ATOM 626 C CA . LYS A 1 76 ? 9.671 3.168 -5.234 1.00 98.25 76 LYS A CA 1
ATOM 627 C C . LYS A 1 76 ? 9.605 4.435 -4.380 1.00 98.25 76 LYS A C 1
ATOM 629 O O . LYS A 1 76 ? 9.550 4.337 -3.154 1.00 98.25 76 LYS A O 1
ATOM 634 N N . ASN A 1 77 ? 9.612 5.616 -4.996 1.00 98.50 77 ASN A N 1
ATOM 635 C CA . ASN A 1 77 ? 9.574 6.889 -4.270 1.00 98.50 77 ASN A CA 1
ATOM 636 C C . ASN A 1 77 ? 8.257 7.074 -3.498 1.00 98.50 77 ASN A C 1
ATOM 638 O O . ASN A 1 77 ? 8.260 7.544 -2.353 1.00 98.50 77 ASN A O 1
ATOM 642 N N . GLU A 1 78 ? 7.133 6.658 -4.081 1.00 98.56 78 GLU A N 1
ATOM 643 C CA . GLU A 1 78 ? 5.837 6.656 -3.402 1.00 98.56 78 GLU A CA 1
ATOM 644 C C . GLU A 1 78 ? 5.825 5.715 -2.193 1.00 98.56 78 GLU A C 1
ATOM 646 O O . GLU A 1 78 ? 5.348 6.091 -1.118 1.00 98.56 78 GLU A O 1
ATOM 651 N N . LEU A 1 79 ? 6.373 4.506 -2.343 1.00 98.44 79 LEU A N 1
ATOM 652 C CA . LEU A 1 79 ? 6.473 3.529 -1.260 1.00 98.44 79 LEU A CA 1
ATOM 653 C C . LEU A 1 79 ? 7.379 4.017 -0.131 1.00 98.44 79 LEU A C 1
ATOM 655 O O . LEU A 1 79 ? 6.991 3.925 1.031 1.00 98.44 79 LEU A O 1
ATOM 659 N N . VAL A 1 80 ? 8.533 4.609 -0.448 1.00 98.56 80 VAL A N 1
ATOM 660 C CA . VAL A 1 80 ? 9.422 5.228 0.550 1.00 98.56 80 VAL A CA 1
ATOM 661 C C . VAL A 1 80 ? 8.686 6.324 1.322 1.00 98.56 80 VAL A C 1
ATOM 663 O O . VAL A 1 80 ? 8.732 6.371 2.550 1.00 98.56 80 VAL A O 1
ATOM 666 N N . THR A 1 81 ? 7.931 7.172 0.622 1.00 98.44 81 THR A N 1
ATOM 667 C CA . THR A 1 81 ? 7.133 8.223 1.265 1.00 98.44 81 THR A CA 1
ATOM 668 C C . THR A 1 81 ? 6.061 7.635 2.189 1.00 98.44 81 THR A C 1
ATOM 670 O O . THR A 1 81 ? 5.846 8.146 3.289 1.00 98.44 81 THR A O 1
ATOM 673 N N . LYS A 1 82 ? 5.389 6.554 1.773 1.00 98.44 82 LYS A N 1
ATOM 674 C CA . LYS A 1 82 ? 4.398 5.844 2.599 1.00 98.44 82 LYS A CA 1
ATOM 675 C C . LYS A 1 82 ? 5.043 5.204 3.831 1.00 98.44 82 LYS A C 1
ATOM 677 O O . LYS A 1 82 ? 4.497 5.349 4.922 1.00 98.44 82 LYS A O 1
ATOM 682 N N . LEU A 1 83 ? 6.203 4.565 3.680 1.00 98.06 83 LEU A N 1
ATOM 683 C CA . LEU A 1 83 ? 6.952 3.964 4.787 1.00 98.06 83 LEU A CA 1
ATOM 684 C C . LEU A 1 83 ? 7.340 5.011 5.830 1.00 98.06 83 LEU A C 1
ATOM 686 O O . LEU A 1 83 ? 6.994 4.849 6.995 1.00 98.06 83 LEU A O 1
ATOM 690 N N . ASN A 1 84 ? 7.924 6.133 5.406 1.00 98.06 84 ASN A N 1
ATOM 691 C CA . ASN A 1 84 ? 8.299 7.219 6.316 1.00 98.06 84 ASN A CA 1
ATOM 692 C C . ASN A 1 84 ? 7.090 7.779 7.090 1.00 98.06 84 ASN A C 1
ATOM 694 O O . ASN A 1 84 ? 7.200 8.124 8.265 1.00 98.06 84 ASN A O 1
ATOM 698 N N . LYS A 1 85 ? 5.914 7.868 6.451 1.00 97.75 85 LYS A N 1
ATOM 699 C CA . LYS A 1 85 ? 4.671 8.291 7.124 1.00 97.75 85 LYS A CA 1
ATOM 700 C C . LYS A 1 85 ? 4.218 7.281 8.178 1.00 97.75 85 LYS A C 1
ATOM 702 O O . LYS A 1 85 ? 3.803 7.681 9.263 1.00 97.75 85 LYS A O 1
ATOM 707 N N . LEU A 1 86 ? 4.274 5.989 7.857 1.00 96.62 86 LEU A N 1
ATOM 708 C CA . LEU A 1 86 ? 3.908 4.926 8.794 1.00 96.62 86 LEU A CA 1
ATOM 709 C C . LEU A 1 86 ? 4.881 4.852 9.969 1.00 96.62 86 LEU A C 1
ATOM 711 O O . LEU A 1 86 ? 4.436 4.675 11.097 1.00 96.62 86 LEU A O 1
ATOM 715 N N . GLU A 1 87 ? 6.175 5.035 9.721 1.00 96.69 87 GLU A N 1
ATOM 716 C CA . GLU A 1 87 ? 7.202 5.041 10.759 1.00 96.69 87 GLU A CA 1
ATOM 717 C C . GLU A 1 87 ? 6.994 6.193 11.749 1.00 96.69 87 GLU A C 1
ATOM 719 O O . GLU A 1 87 ? 6.963 5.954 12.954 1.00 96.69 87 GLU A O 1
ATOM 724 N N . ARG A 1 88 ? 6.716 7.412 11.261 1.00 95.50 88 ARG A N 1
ATOM 725 C CA . ARG A 1 88 ? 6.348 8.552 12.124 1.00 95.50 88 ARG A CA 1
ATOM 726 C C . ARG A 1 88 ? 5.103 8.270 12.959 1.00 95.50 88 ARG A C 1
ATOM 728 O O . ARG A 1 88 ? 5.120 8.451 14.169 1.00 95.50 88 ARG A O 1
ATOM 735 N N . ARG A 1 89 ? 4.039 7.751 12.336 1.00 94.31 89 ARG A N 1
ATOM 736 C CA . ARG A 1 89 ? 2.806 7.402 13.059 1.00 94.31 89 ARG A CA 1
ATOM 737 C C . ARG A 1 89 ? 3.040 6.313 14.108 1.00 94.31 89 ARG A C 1
ATOM 739 O O . ARG A 1 89 ? 2.411 6.324 15.159 1.00 94.31 89 ARG A O 1
ATOM 746 N N . ASN A 1 90 ? 3.915 5.353 13.823 1.00 93.19 90 ASN A N 1
ATOM 747 C CA . ASN A 1 90 ? 4.276 4.304 14.769 1.00 93.19 90 ASN A CA 1
ATOM 748 C C . ASN A 1 90 ? 5.045 4.887 15.964 1.00 93.19 90 ASN A C 1
ATOM 750 O O . ASN A 1 90 ? 4.714 4.575 17.103 1.00 93.19 90 ASN A O 1
ATOM 754 N N . GLN A 1 91 ? 5.991 5.796 15.713 1.00 92.38 91 GLN A N 1
ATOM 755 C CA . GLN A 1 91 ? 6.702 6.526 16.765 1.00 92.38 91 GLN A CA 1
ATOM 756 C C . GLN A 1 91 ? 5.739 7.325 17.655 1.00 92.38 91 GLN A C 1
ATOM 758 O O . GLN A 1 91 ? 5.826 7.202 18.870 1.00 92.38 91 GLN A O 1
ATOM 763 N N . GLU A 1 92 ? 4.779 8.051 17.072 1.00 90.56 92 GLU A N 1
ATOM 764 C CA . GLU A 1 92 ? 3.737 8.786 17.812 1.00 90.56 92 GLU A CA 1
ATOM 765 C C . GLU A 1 92 ? 2.845 7.858 18.655 1.00 90.56 92 GLU A C 1
ATOM 767 O O . GLU A 1 92 ? 2.476 8.171 19.786 1.00 90.56 92 GLU A O 1
ATOM 772 N N . LEU A 1 93 ? 2.465 6.697 18.116 1.00 86.56 93 LEU A N 1
ATOM 773 C CA . LEU A 1 93 ? 1.684 5.713 18.865 1.00 86.56 93 LEU A CA 1
ATOM 774 C C . LEU A 1 93 ? 2.487 5.129 20.027 1.00 86.56 93 LEU A C 1
ATOM 776 O O . LEU A 1 93 ? 1.937 4.984 21.116 1.00 86.56 93 LEU A O 1
ATOM 780 N N . ASN A 1 94 ? 3.767 4.827 19.819 1.00 81.94 94 ASN A N 1
ATOM 781 C CA . ASN A 1 94 ? 4.629 4.308 20.875 1.00 81.94 94 ASN A CA 1
ATOM 782 C C . ASN A 1 94 ? 4.891 5.366 21.951 1.00 81.94 94 ASN A C 1
ATOM 784 O O . ASN A 1 94 ? 4.777 5.047 23.129 1.00 81.94 94 ASN A O 1
ATOM 788 N N . SER A 1 95 ? 5.141 6.629 21.587 1.00 79.69 95 SER A N 1
ATOM 789 C CA . SER A 1 95 ? 5.308 7.706 22.572 1.00 79.69 95 SER A CA 1
ATOM 790 C C . SER A 1 95 ? 4.042 7.921 23.407 1.00 79.69 95 SER A C 1
ATOM 792 O O . SER A 1 95 ? 4.132 8.049 24.623 1.00 79.69 95 SER A O 1
ATOM 794 N N . ASN A 1 96 ? 2.854 7.853 22.793 1.00 71.31 96 ASN A N 1
ATOM 795 C CA . ASN A 1 96 ? 1.576 7.930 23.513 1.00 71.31 96 ASN A CA 1
ATOM 796 C C . ASN A 1 96 ? 1.337 6.733 24.456 1.00 71.31 96 ASN A C 1
ATOM 798 O O . ASN A 1 96 ? 0.622 6.854 25.452 1.00 71.31 96 ASN A O 1
ATOM 802 N N . VAL A 1 97 ? 1.882 5.553 24.143 1.00 70.56 97 VAL A N 1
ATOM 803 C CA . VAL A 1 97 ? 1.786 4.368 25.012 1.00 70.56 97 VAL A CA 1
ATOM 804 C C . VAL A 1 97 ? 2.709 4.499 26.221 1.00 70.56 97 VAL A C 1
ATOM 806 O O . VAL A 1 97 ? 2.279 4.155 27.318 1.00 70.56 97 VAL A O 1
ATOM 809 N N . GLU A 1 98 ? 3.915 5.039 26.046 1.00 64.12 98 GLU A N 1
ATOM 810 C CA . GLU A 1 98 ? 4.839 5.317 27.154 1.00 64.12 98 GLU A CA 1
ATOM 811 C C . GLU A 1 98 ? 4.303 6.433 28.072 1.00 64.12 98 GLU A C 1
ATOM 813 O O . GLU A 1 98 ? 4.342 6.299 29.292 1.00 64.12 98 GLU A O 1
ATOM 818 N N . GLU A 1 99 ? 3.703 7.492 27.510 1.00 62.50 99 GLU A N 1
ATOM 819 C CA . GLU A 1 99 ? 3.114 8.601 28.284 1.00 62.50 99 GLU A CA 1
ATOM 820 C C . GLU A 1 99 ? 1.816 8.200 29.015 1.00 62.50 99 GLU A C 1
ATOM 822 O O . GLU A 1 99 ? 1.523 8.698 30.097 1.00 62.50 99 GLU A O 1
ATOM 827 N N . THR A 1 100 ? 1.060 7.230 28.482 1.00 60.78 100 THR A N 1
ATOM 828 C CA . THR A 1 100 ? -0.105 6.625 29.167 1.00 60.78 100 THR A CA 1
ATOM 829 C C . THR A 1 100 ? 0.236 5.323 29.905 1.00 60.78 100 THR A C 1
ATOM 831 O O . THR A 1 100 ? -0.661 4.556 30.272 1.00 60.78 100 THR A O 1
ATOM 834 N N . GLY A 1 101 ? 1.534 5.073 30.118 1.00 52.22 101 GLY A N 1
ATOM 835 C CA . GLY A 1 101 ? 2.097 3.905 30.796 1.00 52.22 101 GLY A CA 1
ATOM 836 C C . GLY A 1 101 ? 1.884 3.883 32.311 1.00 52.22 101 GLY A C 1
ATOM 837 O O . GLY A 1 101 ? 2.138 2.855 32.944 1.00 52.22 101 GLY A O 1
ATOM 838 N N . GLU A 1 102 ? 1.345 4.955 32.899 1.00 54.72 102 GLU A N 1
ATOM 839 C CA . GLU A 1 102 ? 0.747 4.894 34.231 1.00 54.72 102 GLU A CA 1
ATOM 840 C C . GLU A 1 102 ? -0.526 4.038 34.179 1.00 54.72 102 GLU A C 1
ATOM 842 O O . GLU A 1 102 ? -1.617 4.484 33.835 1.00 54.72 102 GLU A O 1
ATOM 847 N N . GLU A 1 103 ? -0.348 2.754 34.492 1.00 58.34 103 GLU A N 1
ATOM 848 C CA . GLU A 1 103 ? -1.392 1.826 34.908 1.00 58.34 103 GLU A CA 1
ATOM 849 C C . GLU A 1 103 ? -2.694 1.902 34.095 1.00 58.34 103 GLU A C 1
ATOM 851 O O . GLU A 1 103 ? -3.766 2.240 34.608 1.00 58.34 103 GLU A O 1
ATOM 856 N N . ARG A 1 104 ? -2.697 1.350 32.876 1.00 61.06 104 ARG A N 1
ATOM 857 C CA . ARG A 1 104 ? -3.907 0.626 32.453 1.00 61.06 104 ARG A CA 1
ATOM 858 C C . ARG A 1 104 ? -4.047 -0.584 33.371 1.00 61.06 104 ARG A C 1
ATOM 860 O O . ARG A 1 104 ? -3.701 -1.700 32.980 1.00 61.06 104 ARG A O 1
ATOM 867 N N . LYS A 1 105 ? -4.507 -0.354 34.612 1.00 69.00 105 LYS A N 1
ATOM 868 C CA . LYS A 1 105 ? -4.857 -1.379 35.595 1.00 69.00 105 LYS A CA 1
ATOM 869 C C . LYS A 1 105 ? -5.610 -2.437 34.822 1.00 69.00 105 LYS A C 1
ATOM 871 O O . LYS A 1 105 ? -6.686 -2.167 34.278 1.00 69.00 105 LYS A O 1
ATOM 876 N N . LYS A 1 106 ? -4.996 -3.620 34.693 1.00 72.50 106 LYS A N 1
ATOM 877 C CA . LYS A 1 106 ? -5.659 -4.778 34.096 1.00 72.50 106 LYS A CA 1
ATOM 878 C C . LYS A 1 106 ? -7.009 -4.843 34.781 1.00 72.50 106 LYS A C 1
ATOM 880 O O . LYS A 1 106 ? -7.042 -4.952 36.005 1.00 72.50 106 LYS A O 1
ATOM 885 N N . ARG A 1 107 ? -8.090 -4.677 34.009 1.00 76.19 107 ARG A N 1
ATOM 886 C CA . ARG A 1 107 ? -9.449 -4.685 34.554 1.00 76.19 107 ARG A CA 1
ATOM 887 C C . ARG A 1 107 ? -9.547 -5.904 35.461 1.00 76.19 107 ARG A C 1
ATOM 889 O O . ARG 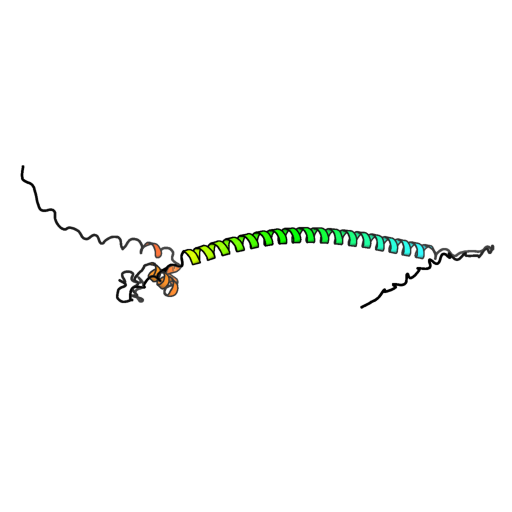A 1 107 ? -9.392 -7.028 34.974 1.00 76.19 107 ARG A O 1
ATOM 896 N N . LEU A 1 108 ? -9.699 -5.663 36.763 1.00 82.56 108 LEU A N 1
ATOM 897 C CA . LEU A 1 108 ? -9.832 -6.729 37.742 1.00 82.56 108 LEU A CA 1
ATOM 898 C C . LEU A 1 108 ? -11.056 -7.532 37.320 1.00 82.56 108 LEU A C 1
ATOM 900 O O . LEU A 1 108 ? -12.166 -7.005 37.230 1.00 82.56 108 LEU A O 1
ATOM 904 N N . ARG A 1 109 ? -10.828 -8.790 36.943 1.00 84.75 109 ARG A N 1
ATOM 905 C CA . ARG A 1 109 ? -11.923 -9.679 36.578 1.00 84.75 109 ARG A CA 1
ATOM 906 C C . ARG A 1 109 ? -12.669 -10.017 37.860 1.00 84.75 109 ARG A C 1
ATOM 908 O O . ARG A 1 109 ? -12.038 -10.430 38.829 1.00 84.75 109 ARG A O 1
ATOM 915 N N . ARG A 1 110 ? -13.993 -9.864 37.850 1.00 88.31 110 ARG A N 1
ATOM 916 C CA . ARG A 1 110 ? -14.835 -10.371 38.938 1.00 88.31 110 ARG A CA 1
ATOM 917 C C . ARG A 1 110 ? -14.680 -11.899 39.018 1.00 88.31 110 ARG A C 1
ATOM 919 O O . ARG A 1 110 ? -14.578 -12.538 37.961 1.00 88.31 110 ARG A O 1
ATOM 926 N N . PRO A 1 111 ? -14.632 -12.493 40.219 1.00 89.44 111 PRO A N 1
ATOM 927 C CA . PRO A 1 111 ? -14.596 -13.939 40.382 1.00 89.44 111 PRO A CA 1
ATOM 928 C C . PRO A 1 111 ? -15.861 -14.583 39.803 1.00 89.44 111 PRO A C 1
ATOM 930 O O . PRO A 1 111 ? -16.931 -13.981 39.739 1.00 89.44 111 PRO A O 1
ATOM 933 N N . ALA A 1 112 ? -15.746 -15.838 39.372 1.00 85.38 112 ALA A N 1
ATOM 934 C CA . ALA A 1 112 ? -16.821 -16.531 38.662 1.00 85.38 112 ALA A CA 1
ATOM 935 C C . ALA A 1 112 ? -18.107 -16.708 39.492 1.00 85.38 112 ALA A C 1
ATOM 937 O O . ALA A 1 112 ? -19.174 -16.915 38.903 1.00 85.38 112 ALA A O 1
ATOM 938 N N . GLN A 1 113 ? -18.012 -16.656 40.826 1.00 89.25 113 GLN A N 1
ATOM 939 C CA . GLN A 1 113 ? -19.169 -16.706 41.722 1.00 89.25 113 GLN A CA 1
ATOM 940 C C . GLN A 1 113 ? -19.970 -15.394 41.739 1.00 89.25 113 GLN A C 1
ATOM 942 O O . GLN A 1 113 ? -21.182 -15.448 41.888 1.00 89.25 113 GLN A O 1
ATOM 947 N N . GLU A 1 114 ? -19.325 -14.243 41.528 1.00 90.38 114 GLU A N 1
ATOM 948 C CA . GLU A 1 114 ? -19.970 -12.915 41.553 1.00 90.38 114 GLU A CA 1
ATOM 949 C C . GLU A 1 114 ? -20.653 -12.543 40.230 1.00 90.38 114 GLU A C 1
ATOM 951 O O . GLU A 1 114 ? -21.332 -11.523 40.127 1.00 90.38 114 GLU A O 1
ATOM 956 N N . ILE A 1 115 ? -20.452 -13.338 39.179 1.00 89.38 115 ILE A N 1
ATOM 957 C CA . ILE A 1 115 ? -21.084 -13.099 37.884 1.00 89.38 115 ILE A CA 1
ATOM 958 C C . ILE A 1 115 ? -22.493 -13.689 37.919 1.00 89.38 115 ILE A C 1
ATOM 960 O O . ILE A 1 115 ? -22.670 -14.909 37.825 1.00 89.38 115 ILE A O 1
ATOM 964 N N . GLU A 1 116 ? -23.491 -12.817 38.011 1.00 92.62 116 GLU A N 1
ATOM 965 C CA . GLU A 1 116 ? -24.896 -13.175 37.833 1.00 92.62 116 GLU A CA 1
ATOM 966 C C . GLU A 1 116 ? -25.127 -13.707 36.414 1.00 92.62 116 GLU A C 1
ATOM 968 O O . GLU A 1 116 ? -24.664 -13.117 35.439 1.00 92.62 116 GLU A O 1
ATOM 973 N N . ARG A 1 117 ? -25.803 -14.854 36.280 1.00 92.56 117 ARG A N 1
ATOM 974 C CA . ARG A 1 117 ? -25.970 -15.564 35.000 1.00 92.56 117 ARG A CA 1
ATOM 975 C C . ARG A 1 117 ? -27.424 -15.547 34.538 1.00 92.56 117 ARG A C 1
ATOM 977 O O . ARG A 1 117 ? -28.086 -16.584 34.530 1.00 92.56 117 ARG A O 1
ATOM 984 N N . HIS A 1 118 ? -27.906 -14.368 34.159 1.00 93.81 118 HIS A N 1
ATOM 985 C CA . HIS A 1 118 ? -29.297 -14.157 33.732 1.00 93.81 118 HIS A CA 1
ATOM 986 C C . HIS A 1 118 ? -29.582 -14.641 32.304 1.00 93.81 118 HIS A C 1
ATOM 988 O O . HIS A 1 118 ? -30.728 -14.905 31.950 1.00 93.81 118 HIS A O 1
ATOM 994 N N . PHE A 1 119 ? -28.549 -14.819 31.476 1.00 92.81 119 PHE A N 1
ATOM 995 C CA . PHE A 1 119 ? -28.704 -15.193 30.070 1.00 92.81 119 PHE A CA 1
ATOM 996 C C . PHE A 1 119 ? -28.666 -16.712 29.903 1.00 92.81 119 PHE A C 1
ATOM 998 O O . PHE A 1 119 ? -27.593 -17.318 29.919 1.00 92.81 119 PHE A O 1
ATOM 1005 N N . THR A 1 120 ? -29.830 -17.337 29.740 1.00 94.00 120 THR A N 1
ATOM 1006 C CA . THR A 1 120 ? -29.952 -18.795 29.583 1.00 94.00 120 THR A CA 1
ATOM 1007 C C . THR A 1 120 ? -30.028 -19.179 28.107 1.00 94.00 120 THR A C 1
ATOM 1009 O O . THR A 1 120 ? -30.695 -18.512 27.320 1.00 94.00 120 THR A O 1
ATOM 1012 N N . CYS A 1 121 ? -29.334 -20.250 27.720 1.00 93.94 121 CYS A N 1
ATOM 1013 C CA . CYS A 1 121 ? -29.450 -20.816 26.383 1.00 93.94 121 CYS A CA 1
ATOM 1014 C C . CYS A 1 121 ? -30.878 -21.350 26.158 1.00 93.94 121 CYS A C 1
ATOM 1016 O O . CYS A 1 121 ? -31.320 -22.182 26.950 1.00 93.94 121 CYS A O 1
ATOM 1018 N N . PRO A 1 122 ? -31.577 -20.917 25.094 1.00 90.06 122 PRO A N 1
ATOM 1019 C CA . PRO A 1 122 ? -32.959 -21.316 24.802 1.00 90.06 122 PRO A CA 1
ATOM 1020 C C . PRO A 1 122 ? -33.105 -22.749 24.265 1.00 90.06 122 PRO A C 1
ATOM 1022 O O . PRO A 1 122 ? -34.217 -23.185 24.000 1.00 90.06 122 PRO A O 1
ATOM 1025 N N . VAL A 1 123 ? -32.006 -23.479 24.059 1.00 90.75 123 VAL A N 1
ATOM 1026 C CA . VAL A 1 123 ? -32.056 -24.857 23.558 1.00 90.75 123 VAL A CA 1
ATOM 1027 C C . VAL A 1 123 ? -32.354 -25.814 24.709 1.00 90.75 123 VAL A C 1
ATOM 1029 O O . VAL A 1 123 ? -31.565 -25.898 25.655 1.00 90.75 123 VAL A O 1
ATOM 1032 N N . ASP A 1 124 ? -33.454 -26.564 24.594 1.00 86.31 124 ASP A N 1
ATOM 1033 C CA . ASP A 1 124 ? -34.008 -27.441 25.642 1.00 86.31 124 ASP A CA 1
ATOM 1034 C C . ASP A 1 124 ? -32.978 -28.394 26.271 1.00 86.31 124 ASP A C 1
ATOM 1036 O O . ASP A 1 124 ? -33.012 -28.667 27.473 1.00 86.31 124 ASP A O 1
ATOM 1040 N N . ASN A 1 125 ? -32.017 -28.872 25.474 1.00 89.50 125 ASN A N 1
ATOM 1041 C CA . ASN A 1 125 ? -30.986 -29.814 25.910 1.00 89.50 125 ASN A CA 1
ATOM 1042 C C . ASN A 1 125 ? -29.685 -29.160 26.421 1.00 89.50 125 ASN A C 1
ATOM 1044 O O . ASN A 1 125 ? -28.796 -29.876 26.881 1.00 89.50 125 ASN A O 1
ATOM 1048 N N . CYS A 1 126 ? -29.535 -27.832 26.344 1.00 92.38 126 CYS A N 1
ATOM 1049 C CA . CYS A 1 126 ? -28.288 -27.160 26.704 1.00 92.38 126 CYS A CA 1
ATOM 1050 C C . CYS A 1 126 ? -28.322 -26.520 28.097 1.00 92.38 126 CYS A C 1
ATOM 1052 O O . CYS A 1 126 ? -27.326 -26.618 28.809 1.00 92.38 126 CYS A O 1
ATOM 1054 N N . GLN A 1 127 ? -29.407 -25.829 28.469 1.00 90.38 127 GLN A N 1
ATOM 1055 C CA . GLN A 1 127 ? -29.640 -25.193 29.788 1.00 90.38 127 GLN A CA 1
ATOM 1056 C C . GLN A 1 127 ? -28.473 -24.357 30.381 1.00 90.38 127 GLN A C 1
ATOM 1058 O O . GLN A 1 127 ? -28.445 -24.056 31.577 1.00 90.38 127 GLN A O 1
ATOM 1063 N N . LYS A 1 128 ? -27.483 -23.952 29.571 1.00 94.00 128 LYS A N 1
ATOM 1064 C CA . LYS A 1 128 ? -26.299 -23.209 30.033 1.00 94.00 128 LYS A CA 1
ATOM 1065 C C . LYS A 1 128 ? -26.648 -21.753 30.291 1.00 94.00 128 LYS A C 1
ATOM 1067 O O . LYS A 1 128 ? -27.347 -21.138 29.492 1.00 94.00 128 LYS A O 1
ATOM 1072 N N . LYS A 1 129 ? -26.098 -21.195 31.370 1.00 94.56 129 LYS A N 1
ATOM 1073 C CA . LYS A 1 129 ? -26.313 -19.801 31.771 1.00 94.56 129 LYS A CA 1
ATOM 1074 C C . LYS A 1 129 ? -25.032 -18.977 31.663 1.00 94.56 129 LYS A C 1
ATOM 1076 O O . LYS A 1 129 ? -23.948 -19.444 32.017 1.00 94.56 129 LYS A O 1
ATOM 1081 N N . TYR A 1 130 ? -25.174 -17.738 31.215 1.00 94.38 130 TYR A N 1
ATOM 1082 C CA . TYR A 1 130 ? -24.100 -16.806 30.897 1.00 94.38 130 TYR A CA 1
ATOM 1083 C C . TYR A 1 130 ? -24.342 -15.461 31.584 1.00 94.38 130 TYR A C 1
ATOM 1085 O 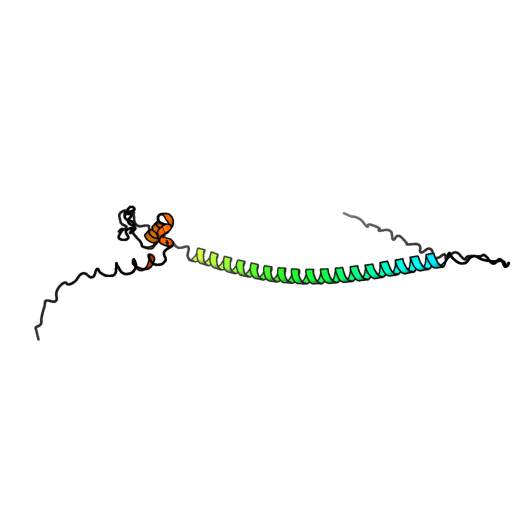O . TYR A 1 130 ? -25.485 -15.073 31.811 1.00 94.38 130 TYR A O 1
ATOM 1093 N N . GLY A 1 131 ? -23.263 -14.755 31.932 1.00 92.19 131 GLY A N 1
ATOM 1094 C CA . GLY A 1 131 ? -23.353 -13.461 32.624 1.00 92.19 131 GLY A CA 1
ATOM 1095 C C . GLY A 1 131 ? -23.436 -12.242 31.716 1.00 92.19 131 GLY A C 1
ATOM 1096 O O . GLY A 1 131 ? -23.599 -11.126 32.190 1.00 92.19 131 GLY A O 1
ATOM 1097 N N . ALA A 1 132 ? -23.309 -12.447 30.408 1.00 91.06 132 ALA A N 1
ATOM 1098 C CA . ALA A 1 132 ? -23.470 -11.401 29.413 1.00 91.06 132 ALA A CA 1
ATOM 1099 C C . ALA A 1 132 ? -24.028 -11.986 28.117 1.00 91.06 132 ALA A C 1
ATOM 1101 O O . ALA A 1 132 ? -23.656 -13.096 27.715 1.00 91.06 132 ALA A O 1
ATOM 1102 N N . GLU A 1 133 ? -24.833 -11.199 27.414 1.00 92.81 133 GLU A N 1
ATOM 1103 C CA . GLU A 1 133 ? -25.419 -11.572 26.128 1.00 92.81 133 GLU A CA 1
ATOM 1104 C C . GLU A 1 133 ? -24.351 -11.977 25.098 1.00 92.81 133 GLU A C 1
ATOM 1106 O O . GLU A 1 133 ? -24.472 -13.005 24.440 1.00 92.81 133 GLU A O 1
ATOM 1111 N N . GLY A 1 134 ? -23.227 -11.251 25.028 1.00 93.38 134 GLY A N 1
ATOM 1112 C CA . GLY A 1 134 ? -22.126 -11.582 24.116 1.00 93.38 134 GLY A CA 1
ATOM 1113 C C . GLY A 1 134 ? -21.554 -12.989 24.336 1.00 93.38 134 GLY A C 1
ATOM 1114 O O . GLY A 1 134 ? -21.243 -13.689 23.371 1.00 93.38 134 GLY A O 1
ATOM 1115 N N . SER A 1 135 ? -21.478 -13.440 25.593 1.00 93.25 135 SER A N 1
ATOM 1116 C CA . SER A 1 135 ? -21.031 -14.801 25.918 1.00 93.25 135 SER A CA 1
ATOM 1117 C C . SER A 1 135 ? -22.077 -15.870 25.583 1.00 93.25 135 SER A C 1
ATOM 1119 O O . SER A 1 135 ? -21.702 -16.950 25.125 1.00 93.25 135 SER A O 1
ATOM 1121 N N . LEU A 1 136 ? -23.373 -15.554 25.704 1.00 95.56 136 LEU A N 1
ATOM 1122 C CA . LEU A 1 136 ? -24.456 -16.418 25.224 1.00 95.56 136 LEU A CA 1
ATOM 1123 C C . LEU A 1 136 ? -24.453 -16.516 23.688 1.00 95.56 136 LEU A C 1
ATOM 1125 O O . LEU A 1 136 ? -24.497 -17.611 23.133 1.00 95.56 136 LEU A O 1
ATOM 1129 N N . ASN A 1 137 ? -24.323 -15.388 22.991 1.00 92.25 137 ASN A N 1
ATOM 1130 C CA . ASN A 1 137 ? -24.280 -15.328 21.531 1.00 92.25 137 ASN A CA 1
ATOM 1131 C C . ASN A 1 137 ? -23.087 -16.111 20.972 1.00 92.25 137 ASN A C 1
ATOM 1133 O O . ASN A 1 137 ? -23.219 -16.839 19.987 1.00 92.25 137 ASN A O 1
ATOM 1137 N N . GLN A 1 138 ? -21.919 -16.003 21.612 1.00 94.38 138 GLN A N 1
ATOM 1138 C CA . GLN A 1 138 ? -20.757 -16.816 21.263 1.00 94.38 138 GLN A CA 1
ATOM 1139 C C . GLN A 1 138 ? -21.015 -18.307 21.506 1.00 94.38 138 GLN A C 1
ATOM 1141 O O . GLN A 1 138 ? -20.643 -19.138 20.678 1.00 94.38 138 GLN A O 1
ATOM 1146 N N . HIS A 1 139 ? -21.670 -18.655 22.612 1.00 95.19 139 HIS A N 1
ATOM 1147 C CA . HIS A 1 139 ? -22.048 -20.032 22.892 1.00 95.19 139 HIS A CA 1
ATOM 1148 C C . HIS A 1 139 ? -22.970 -20.615 21.814 1.00 95.19 139 HIS A C 1
ATOM 1150 O O . HIS A 1 139 ? -22.657 -21.687 21.300 1.00 95.19 139 HIS A O 1
ATOM 1156 N N . ILE A 1 140 ? -24.036 -19.904 21.430 1.00 93.19 140 ILE A N 1
ATOM 1157 C CA . ILE A 1 140 ? -24.967 -20.333 20.375 1.00 93.19 140 ILE A CA 1
ATOM 1158 C C . ILE A 1 140 ? -24.208 -20.529 19.058 1.00 93.19 140 ILE A C 1
ATOM 1160 O O . ILE A 1 140 ? -24.326 -21.577 18.437 1.00 93.19 140 ILE A O 1
ATOM 1164 N N . LYS A 1 141 ? -23.316 -19.603 18.683 1.00 91.62 141 LYS A N 1
ATOM 1165 C CA . LYS A 1 141 ? -22.494 -19.746 17.466 1.00 91.62 141 LYS A CA 1
ATOM 1166 C C . LYS A 1 141 ? -21.609 -20.992 17.451 1.00 91.62 141 LYS A C 1
ATOM 1168 O O . LYS A 1 141 ? -21.414 -21.580 16.394 1.00 91.62 141 LYS A O 1
ATOM 1173 N N . LEU A 1 142 ? -21.053 -21.377 18.599 1.00 93.81 142 LEU A N 1
ATOM 1174 C CA . LEU A 1 142 ? -20.103 -22.489 18.691 1.00 93.81 142 LEU A CA 1
ATOM 1175 C C . LEU A 1 142 ? -20.760 -23.842 18.989 1.00 93.81 142 LEU A C 1
ATOM 1177 O O . LEU A 1 142 ? -20.164 -24.875 18.690 1.00 93.81 142 LEU A O 1
ATOM 1181 N N . LYS A 1 143 ? -21.925 -23.854 19.644 1.00 93.94 143 LYS A N 1
ATOM 1182 C CA . LYS A 1 143 ? -22.593 -25.077 20.123 1.00 93.94 143 LYS A CA 1
ATOM 1183 C C . LYS A 1 143 ? -23.945 -25.345 19.474 1.00 93.94 143 LYS A C 1
ATOM 1185 O O . LYS A 1 143 ? -24.363 -26.494 19.505 1.00 93.94 143 LYS A O 1
ATOM 1190 N N . HIS A 1 144 ? -24.554 -24.330 18.871 1.00 91.75 144 HIS A N 1
ATOM 1191 C CA . HIS A 1 144 ? -25.835 -24.404 18.171 1.00 91.75 144 HIS A CA 1
ATOM 1192 C C . HIS A 1 144 ? -25.763 -23.725 16.789 1.00 91.75 144 HIS A C 1
ATOM 1194 O O . HIS A 1 144 ? -26.520 -22.788 16.509 1.00 91.75 144 HIS A O 1
ATOM 1200 N N . PRO A 1 145 ? -24.812 -24.121 15.918 1.00 88.75 145 PRO A N 1
ATOM 1201 C CA . PRO A 1 145 ? -24.627 -23.493 14.608 1.00 88.75 145 PRO A CA 1
ATOM 1202 C C . PRO A 1 145 ? -25.870 -23.583 13.707 1.00 88.75 145 PRO A C 1
ATOM 1204 O O . PRO A 1 145 ? -26.040 -22.750 12.818 1.00 88.75 145 PRO A O 1
ATOM 1207 N N . GLU A 1 146 ? -26.742 -24.566 13.931 1.00 84.69 146 GLU A N 1
ATOM 1208 C CA . GLU A 1 146 ? -28.038 -24.716 13.272 1.00 84.69 146 GLU A CA 1
ATOM 1209 C C . GLU A 1 146 ? -28.965 -23.512 13.495 1.00 84.69 146 GLU A C 1
ATOM 1211 O O . GLU A 1 146 ? -29.601 -23.067 12.546 1.00 84.69 146 GLU A O 1
ATOM 1216 N N . LEU A 1 147 ? -28.956 -22.905 14.686 1.00 80.94 147 LEU A N 1
ATOM 1217 C CA . LEU A 1 147 ? -29.823 -21.766 15.017 1.00 80.94 147 LEU A CA 1
ATOM 1218 C C . LEU A 1 147 ? -29.342 -20.440 14.423 1.00 80.94 147 LEU A C 1
ATOM 1220 O O . LEU A 1 147 ? -30.116 -19.500 14.274 1.00 80.94 147 LEU A O 1
ATOM 1224 N N . VAL A 1 148 ? -28.058 -20.342 14.074 1.00 77.50 148 VAL A N 1
ATOM 1225 C CA . VAL A 1 148 ? -27.472 -19.112 13.514 1.00 77.50 148 VAL A CA 1
ATOM 1226 C C . VAL A 1 148 ? -27.842 -18.924 12.041 1.00 77.50 148 VAL A C 1
ATOM 1228 O O . VAL A 1 148 ? -27.801 -17.803 11.532 1.00 77.50 148 VAL A O 1
ATOM 1231 N N . LYS A 1 149 ? -28.216 -20.006 11.350 1.00 70.06 149 LYS A N 1
ATOM 1232 C CA . LYS A 1 149 ? -28.627 -19.966 9.939 1.00 70.06 149 LYS A CA 1
ATOM 1233 C C . LYS A 1 149 ? -29.999 -19.312 9.762 1.00 70.06 149 LYS A C 1
ATOM 1235 O O . LYS A 1 149 ? -30.225 -18.642 8.754 1.00 70.06 149 LYS A O 1
ATOM 1240 N N . ASP A 1 150 ? -30.851 -19.402 10.778 1.00 64.50 150 ASP A N 1
ATOM 1241 C CA . ASP A 1 150 ? -32.190 -18.831 10.765 1.00 64.50 150 ASP A CA 1
ATOM 1242 C C . ASP A 1 150 ? -32.175 -17.431 11.390 1.00 64.50 150 ASP A C 1
ATOM 1244 O O . ASP A 1 150 ? -32.271 -17.232 12.601 1.00 64.50 150 ASP A O 1
ATOM 1248 N N . ARG A 1 151 ? -32.076 -16.409 10.529 1.00 56.56 151 ARG A N 1
ATOM 1249 C CA . ARG A 1 151 ? -32.035 -14.975 10.895 1.00 56.56 151 ARG A CA 1
ATOM 1250 C C . ARG A 1 151 ? -33.176 -14.513 11.819 1.00 56.56 151 ARG A C 1
ATOM 1252 O O . ARG A 1 151 ? -33.066 -13.445 12.417 1.00 56.56 151 ARG A O 1
ATOM 1259 N N . ALA A 1 152 ? -34.267 -15.275 11.905 1.00 57.50 152 ALA A N 1
ATOM 1260 C CA . ALA A 1 152 ? -35.441 -14.973 12.718 1.00 57.50 152 ALA A CA 1
ATOM 1261 C C . ALA A 1 152 ? -35.224 -15.204 14.227 1.00 57.50 152 ALA A C 1
ATOM 1263 O O . ALA A 1 152 ? -35.885 -14.553 15.031 1.00 57.50 152 ALA A O 1
ATOM 1264 N N . PHE A 1 153 ? -34.273 -16.058 14.622 1.00 60.28 153 PHE A N 1
ATOM 1265 C CA . PHE A 1 153 ? -34.063 -16.436 16.026 1.00 60.28 153 PHE A CA 1
ATOM 1266 C C . PHE A 1 153 ? -33.431 -15.323 16.881 1.00 60.28 153 PHE A C 1
ATOM 1268 O O . PHE A 1 153 ? -33.686 -15.215 18.076 1.00 60.28 153 PHE A O 1
ATOM 1275 N N . TYR A 1 154 ? -32.628 -14.449 16.267 1.00 56.31 154 TYR A N 1
ATOM 1276 C CA . TYR A 1 154 ? -31.898 -13.395 16.981 1.00 56.31 154 TYR A CA 1
ATOM 1277 C C . TYR A 1 154 ? -32.792 -12.267 17.525 1.00 56.31 154 TYR A C 1
ATOM 1279 O O . TYR A 1 154 ? -32.376 -11.573 18.445 1.00 56.31 154 TYR A O 1
ATOM 1287 N N . LYS A 1 155 ? -34.008 -12.078 16.992 1.00 54.81 155 LYS A N 1
ATOM 1288 C CA . LYS A 1 155 ? -34.872 -10.940 17.360 1.00 54.81 155 LYS A CA 1
ATOM 1289 C C . LYS A 1 155 ? -35.744 -11.174 18.597 1.00 54.81 155 LYS A C 1
ATOM 1291 O O . LYS A 1 155 ? -36.139 -10.209 19.239 1.00 54.81 155 LYS A O 1
ATOM 1296 N N . SER A 1 156 ? -36.044 -12.420 18.960 1.00 52.19 156 SER A N 1
ATOM 1297 C CA . SER A 1 156 ? -36.938 -12.722 20.091 1.00 52.19 156 SER A CA 1
ATOM 1298 C C . SER A 1 156 ? -36.269 -12.601 21.463 1.00 52.19 156 SER A C 1
ATOM 1300 O O . SER A 1 156 ? -36.963 -12.563 22.473 1.00 52.19 156 SER A O 1
ATOM 1302 N N . ASN A 1 157 ? -34.936 -12.519 21.519 1.00 50.78 157 ASN A N 1
ATOM 1303 C CA . ASN A 1 157 ? -34.192 -12.438 22.781 1.00 50.78 157 ASN A CA 1
ATOM 1304 C C . ASN A 1 157 ? -33.933 -10.993 23.255 1.00 50.78 157 ASN A C 1
ATOM 1306 O O . ASN A 1 157 ? -33.477 -10.794 24.375 1.00 50.78 157 ASN A O 1
ATOM 1310 N N . GLU A 1 158 ? -34.235 -9.993 22.420 1.00 48.72 158 GLU A N 1
ATOM 1311 C CA . GLU A 1 158 ? -33.987 -8.569 22.697 1.00 48.72 158 GLU A CA 1
ATOM 1312 C C . GLU A 1 158 ? -35.132 -7.919 23.506 1.00 48.72 158 GLU A C 1
ATOM 1314 O O . GLU A 1 158 ? -34.933 -6.908 24.172 1.00 48.72 158 GLU A O 1
ATOM 1319 N N . GLN A 1 159 ? -36.334 -8.512 23.494 1.00 44.94 159 GLN A N 1
ATOM 1320 C CA . GLN A 1 159 ? -37.545 -7.915 24.083 1.00 44.94 159 GLN A CA 1
ATOM 1321 C C . GLN A 1 159 ? -37.906 -8.432 25.487 1.00 44.94 159 GLN A C 1
ATOM 1323 O O . GLN A 1 159 ? -38.728 -7.823 26.166 1.00 44.94 159 GLN A O 1
ATOM 1328 N N . SER A 1 160 ? -37.277 -9.506 25.970 1.00 46.56 160 SER A N 1
ATOM 1329 C CA . SER A 1 160 ? -37.710 -10.196 27.200 1.00 46.56 160 SER A CA 1
ATOM 1330 C C . SER A 1 160 ? -37.016 -9.738 28.494 1.00 46.56 160 SER A C 1
ATOM 1332 O O . SER A 1 160 ? -37.131 -10.427 29.503 1.00 46.56 160 SER A O 1
ATOM 1334 N N . GLN A 1 161 ? -36.275 -8.619 28.509 1.00 52.81 161 GLN A N 1
ATOM 1335 C CA . GLN A 1 161 ? -35.508 -8.188 29.701 1.00 52.81 161 GLN A CA 1
ATOM 1336 C C . GLN A 1 161 ? -35.635 -6.698 30.077 1.00 52.81 161 GLN A C 1
ATOM 1338 O O . GLN A 1 161 ? -34.799 -6.182 30.811 1.00 52.81 161 GLN A O 1
ATOM 1343 N N . GLN A 1 162 ? -36.696 -6.005 29.643 1.00 44.00 162 GLN A N 1
ATOM 1344 C CA . GLN A 1 162 ? -37.035 -4.658 30.151 1.00 44.00 162 GLN A CA 1
ATOM 1345 C C . GLN A 1 162 ? -38.154 -4.637 31.209 1.00 44.00 162 GLN A C 1
ATOM 1347 O O . GLN A 1 162 ? -38.555 -3.561 31.636 1.00 44.00 162 GLN A O 1
ATOM 1352 N N . GLN A 1 163 ? -38.650 -5.784 31.679 1.00 38.97 163 GLN A N 1
ATOM 1353 C CA . GLN A 1 163 ? -39.670 -5.816 32.733 1.00 38.97 163 GLN A CA 1
ATOM 1354 C C . GLN A 1 163 ? -39.092 -6.362 34.036 1.00 38.97 163 GLN A C 1
ATOM 1356 O O . GLN A 1 163 ? -38.986 -7.565 34.254 1.00 38.97 163 GLN A O 1
ATOM 1361 N N . GLY A 1 164 ? -38.692 -5.416 34.876 1.00 32.91 164 GLY A N 1
ATOM 1362 C CA . GLY A 1 164 ? -38.232 -5.605 36.242 1.00 32.91 164 GLY A CA 1
ATOM 1363 C C . GLY A 1 164 ? -38.131 -4.251 36.940 1.00 32.91 164 GLY A C 1
ATOM 1364 O O . GLY A 1 164 ? -37.117 -3.966 37.567 1.00 32.91 164 GLY A O 1
ATOM 1365 N N . GLU A 1 165 ? -39.140 -3.388 36.771 1.00 34.47 165 GLU A N 1
ATOM 1366 C CA . GLU A 1 165 ? -39.365 -2.288 37.711 1.00 34.47 165 GLU A CA 1
ATOM 1367 C C . GLU A 1 165 ? -39.885 -2.881 39.029 1.00 34.47 165 GLU A C 1
ATOM 1369 O O . GLU A 1 165 ? -40.846 -3.654 39.000 1.00 34.47 165 GLU A O 1
ATOM 1374 N N . PRO A 1 166 ? -39.304 -2.549 40.192 1.00 40.28 166 PRO A N 1
ATOM 1375 C CA . PRO A 1 166 ? -39.999 -2.735 41.451 1.00 40.28 166 PRO A CA 1
ATOM 1376 C C . PRO A 1 166 ? -40.970 -1.565 41.669 1.00 40.28 166 PRO A C 1
ATOM 1378 O O . PRO A 1 166 ? -40.554 -0.427 41.892 1.00 40.28 166 PRO A O 1
ATOM 1381 N N . GLU A 1 167 ? -42.270 -1.860 41.625 1.00 40.12 167 GLU A N 1
ATOM 1382 C CA . GLU A 1 167 ? -43.325 -0.965 42.101 1.00 40.12 167 GLU A CA 1
ATOM 1383 C C . GLU A 1 167 ? -43.194 -0.685 43.613 1.00 40.12 167 GLU A C 1
ATOM 1385 O O . GLU A 1 167 ? -43.252 -1.583 44.450 1.00 40.12 167 GLU A O 1
ATOM 1390 N N . SER A 1 168 ? -43.156 0.612 43.920 1.00 36.53 168 SER A N 1
ATOM 1391 C CA . SER A 1 168 ? -43.668 1.298 45.116 1.00 36.53 168 SER A CA 1
ATOM 1392 C C . SER A 1 168 ? -42.965 1.125 46.476 1.00 36.53 168 SER A C 1
ATOM 1394 O O . SER A 1 168 ? -42.921 0.059 47.086 1.00 36.53 168 SER A O 1
ATOM 1396 N N . LEU A 1 169 ? -42.558 2.270 47.036 1.00 37.97 169 LEU A N 1
ATOM 1397 C CA . LEU A 1 169 ? -42.609 2.516 48.478 1.00 37.97 169 LEU A CA 1
ATOM 1398 C C . LEU A 1 169 ? -43.082 3.957 48.736 1.00 37.97 169 LEU A C 1
ATOM 1400 O O . LEU A 1 169 ? -42.299 4.889 48.879 1.00 37.97 169 LEU A O 1
ATOM 1404 N N . SER A 1 170 ? -44.412 4.077 48.713 1.00 39.22 170 SER A N 1
ATOM 1405 C CA . SER A 1 170 ? -45.275 4.941 49.531 1.00 39.22 170 SER A CA 1
ATOM 1406 C C . SER A 1 170 ? -44.861 6.395 49.797 1.00 39.22 170 SER A C 1
ATOM 1408 O O . SER A 1 170 ? -44.112 6.688 50.732 1.00 39.22 170 SER A O 1
ATOM 1410 N N . ASP A 1 171 ? -45.556 7.296 49.100 1.00 45.91 171 ASP A N 1
ATOM 1411 C CA . ASP A 1 171 ? -46.071 8.542 49.666 1.00 45.91 171 ASP A CA 1
ATOM 1412 C C . ASP A 1 171 ? -46.755 8.288 51.016 1.00 45.91 171 ASP A C 1
ATOM 1414 O O . ASP A 1 171 ? -47.728 7.540 51.093 1.00 45.91 171 ASP A O 1
ATOM 1418 N N . LEU A 1 172 ? -46.249 8.930 52.071 1.00 41.59 172 LEU A N 1
ATOM 1419 C CA . LEU A 1 172 ? -46.979 9.313 53.283 1.00 41.59 172 LEU A CA 1
ATOM 1420 C C . LEU A 1 172 ? -46.083 10.249 54.108 1.00 41.59 172 LEU A C 1
ATOM 1422 O O . LEU A 1 172 ? -45.281 9.805 54.930 1.00 41.59 172 LEU A O 1
ATOM 1426 N N . LYS A 1 173 ? -46.251 11.559 53.912 1.00 45.38 173 LYS A N 1
ATOM 1427 C CA . LYS A 1 173 ? -46.633 12.473 55.000 1.00 45.38 173 LYS A CA 1
ATOM 1428 C C . LYS A 1 173 ? -47.013 13.842 54.443 1.00 45.38 173 LYS A C 1
ATOM 1430 O O . LYS A 1 173 ? -46.188 14.594 53.937 1.00 45.38 173 LYS A O 1
ATOM 1435 N N . GLN A 1 174 ? -48.311 14.092 54.557 1.00 45.25 174 GLN A N 1
ATOM 1436 C CA . GLN A 1 174 ? -48.998 15.359 54.390 1.00 45.25 174 GLN A CA 1
ATOM 1437 C C . GLN A 1 174 ? -48.488 16.410 55.387 1.00 45.25 174 GLN A C 1
ATOM 1439 O O . GLN A 1 174 ? -48.223 16.087 56.541 1.00 45.25 174 GLN A O 1
ATOM 1444 N N . GLU A 1 175 ? -48.381 17.634 54.870 1.00 44.81 175 GLU A N 1
ATOM 1445 C CA . GLU A 1 175 ? -48.940 18.903 55.365 1.00 44.81 175 GLU A CA 1
ATOM 1446 C C . GLU A 1 175 ? -48.844 19.325 56.847 1.00 44.81 175 GLU A C 1
ATOM 1448 O O . GLU A 1 175 ? -49.009 18.548 57.781 1.00 44.81 175 GLU A O 1
ATOM 1453 N N . GLN A 1 176 ? -48.790 20.661 56.982 1.00 44.34 176 GLN A N 1
ATOM 1454 C CA . GLN A 1 176 ? -48.881 21.521 58.175 1.00 44.34 176 GLN A CA 1
ATOM 1455 C C . GLN A 1 176 ? -47.516 21.716 58.862 1.00 44.34 176 GLN A C 1
ATOM 1457 O O . GLN A 1 176 ? -46.863 20.768 59.270 1.00 44.34 176 GLN A O 1
ATOM 1462 N N . ILE A 1 177 ? -46.984 22.934 58.989 1.00 44.69 177 ILE A N 1
ATOM 1463 C CA . ILE A 1 177 ? -47.565 24.099 59.670 1.00 44.69 177 ILE A CA 1
ATOM 1464 C C . ILE A 1 177 ? -46.980 25.404 59.080 1.00 44.69 177 ILE A C 1
ATOM 1466 O O . ILE A 1 177 ? -45.826 25.430 58.657 1.00 44.69 177 ILE A O 1
ATOM 1470 N N . GLN A 1 178 ? -47.851 26.421 59.067 1.00 48.62 178 GLN A N 1
ATOM 1471 C CA . GLN A 1 178 ? -47.653 27.883 59.009 1.00 48.62 178 GLN A CA 1
ATOM 1472 C C . GLN A 1 178 ? -46.256 28.455 59.274 1.00 48.62 178 GLN A C 1
ATOM 1474 O O . GLN A 1 178 ? -45.631 28.068 60.284 1.00 48.62 178 GLN A O 1
#